Protein AF-A0A378W1B8-F1 (afdb_monomer)

Organism: Neisseria gonorrhoeae (NCBI:txid485)

Structure (mmCIF, N/CA/C/O backbone):
data_AF-A0A378W1B8-F1
#
_entry.id   AF-A0A378W1B8-F1
#
loop_
_atom_site.group_PDB
_atom_site.id
_atom_site.type_symbol
_atom_site.label_atom_id
_atom_site.label_alt_id
_atom_site.label_comp_id
_atom_site.label_asym_id
_atom_site.label_entity_id
_atom_site.label_seq_id
_atom_site.pdbx_PDB_ins_code
_atom_site.Cartn_x
_atom_site.Cartn_y
_atom_site.Cartn_z
_atom_site.occupancy
_atom_site.B_iso_or_equiv
_atom_site.auth_seq_id
_atom_site.auth_comp_id
_atom_site.auth_asym_id
_atom_site.auth_atom_id
_atom_site.pdbx_PDB_model_num
ATOM 1 N N . MET A 1 1 ? -15.858 -4.639 10.296 1.00 97.56 1 MET A N 1
ATOM 2 C CA . MET A 1 1 ? -15.132 -5.128 9.092 1.00 97.56 1 MET A CA 1
ATOM 3 C C . MET A 1 1 ? -13.713 -4.594 9.169 1.00 97.56 1 MET A C 1
ATOM 5 O O . MET A 1 1 ? -13.590 -3.442 9.552 1.00 97.56 1 MET A O 1
ATOM 9 N N . ILE A 1 2 ? -12.684 -5.382 8.844 1.00 98.50 2 ILE A N 1
ATOM 10 C CA . ILE A 1 2 ? -11.279 -4.930 8.832 1.00 98.50 2 ILE A CA 1
ATOM 11 C C . ILE A 1 2 ? -10.724 -5.091 7.413 1.00 98.50 2 ILE A C 1
ATOM 13 O O . ILE A 1 2 ? -10.961 -6.133 6.800 1.00 98.50 2 ILE A O 1
ATOM 17 N N . PHE A 1 3 ? -10.057 -4.063 6.884 1.00 98.56 3 PHE A N 1
ATOM 18 C CA . PHE A 1 3 ? -9.454 -4.065 5.545 1.00 98.56 3 PHE A CA 1
ATOM 19 C C . PHE A 1 3 ? -8.310 -3.043 5.433 1.00 98.56 3 PHE A C 1
ATOM 21 O O . PHE A 1 3 ? -8.174 -2.173 6.293 1.00 98.56 3 PHE A O 1
ATOM 28 N N . THR A 1 4 ? -7.504 -3.126 4.372 1.00 98.38 4 THR A N 1
ATOM 29 C CA . THR A 1 4 ? -6.409 -2.183 4.102 1.00 98.38 4 THR A CA 1
ATOM 30 C C . THR A 1 4 ? -6.816 -1.103 3.103 1.00 98.38 4 THR A C 1
ATOM 32 O O . THR A 1 4 ? -7.592 -1.326 2.170 1.00 98.38 4 THR A O 1
ATOM 35 N N . VAL A 1 5 ? -6.269 0.095 3.291 1.00 98.00 5 VAL A N 1
ATOM 36 C CA . VAL A 1 5 ? -6.261 1.160 2.284 1.00 98.00 5 VAL A CA 1
AT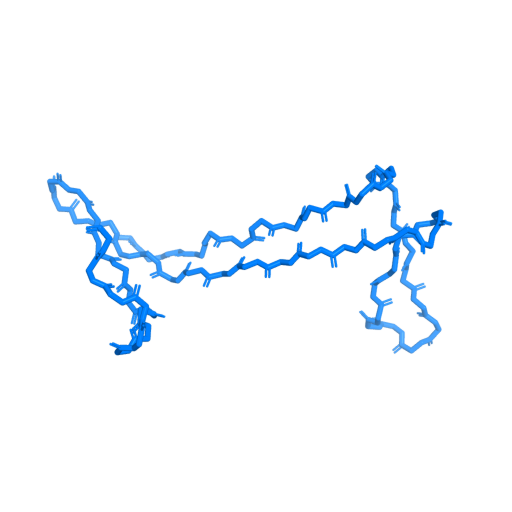OM 37 C C . VAL A 1 5 ? -4.806 1.440 1.937 1.00 98.00 5 VAL A C 1
ATOM 39 O O . VAL A 1 5 ? -4.082 2.006 2.752 1.00 98.00 5 VAL A O 1
ATOM 42 N N . GLU A 1 6 ? -4.386 1.033 0.737 1.00 98.31 6 GLU A N 1
ATOM 43 C CA . GLU A 1 6 ? -2.969 0.952 0.341 1.00 98.31 6 GLU A CA 1
ATOM 44 C C . GLU A 1 6 ? -2.659 1.588 -1.037 1.00 98.31 6 GLU A C 1
ATOM 46 O O . GLU A 1 6 ? -2.200 0.915 -1.965 1.00 98.31 6 GLU A O 1
ATOM 51 N N . PRO A 1 7 ? -2.937 2.889 -1.249 1.00 97.94 7 PRO A N 1
ATOM 52 C CA . PRO A 1 7 ? -2.776 3.511 -2.559 1.00 97.94 7 PRO A CA 1
ATOM 53 C C . PRO A 1 7 ? -1.312 3.547 -3.013 1.00 97.94 7 PRO A C 1
ATOM 55 O O . PRO A 1 7 ? -0.436 4.047 -2.309 1.00 97.94 7 PRO A O 1
ATOM 58 N N . MET A 1 8 ? -1.077 3.115 -4.251 1.00 98.12 8 MET A N 1
ATOM 59 C CA . MET A 1 8 ? 0.187 3.300 -4.967 1.00 98.12 8 MET A CA 1
ATOM 60 C C . MET A 1 8 ? 0.019 4.405 -6.013 1.00 98.12 8 MET A C 1
ATOM 62 O O . MET A 1 8 ? -0.857 4.320 -6.879 1.00 98.12 8 MET A O 1
ATOM 66 N N . ILE A 1 9 ? 0.853 5.442 -5.946 1.00 98.00 9 ILE A N 1
ATOM 67 C CA . ILE A 1 9 ? 0.795 6.605 -6.836 1.00 98.00 9 ILE A CA 1
ATOM 68 C C . ILE A 1 9 ? 2.069 6.679 -7.673 1.00 98.00 9 ILE A C 1
ATOM 70 O O . ILE A 1 9 ? 3.168 6.838 -7.142 1.00 98.00 9 ILE A O 1
ATOM 74 N N . ASN A 1 10 ? 1.903 6.628 -8.995 1.00 98.19 10 ASN A N 1
ATOM 75 C CA . ASN A 1 10 ? 2.996 6.757 -9.954 1.00 98.19 10 ASN A CA 1
ATOM 76 C C . ASN A 1 10 ? 3.127 8.211 -10.418 1.00 98.19 10 ASN A C 1
ATOM 78 O O . ASN A 1 10 ? 2.135 8.829 -10.800 1.00 98.19 10 ASN A O 1
ATOM 82 N N . GLN A 1 11 ? 4.357 8.726 -10.492 1.00 98.50 11 GLN A N 1
ATOM 83 C CA . GLN A 1 11 ? 4.641 10.030 -11.105 1.00 98.50 11 GLN A CA 1
ATOM 84 C C . GLN A 1 11 ? 4.368 10.025 -12.621 1.00 98.50 11 GLN A C 1
ATOM 86 O O . GLN A 1 11 ? 3.997 11.044 -13.199 1.00 98.50 11 GLN A O 1
ATOM 91 N N . GLY A 1 12 ? 4.590 8.874 -13.262 1.00 97.12 12 GLY A N 1
ATOM 92 C CA . GLY A 1 12 ? 4.387 8.661 -14.691 1.00 97.12 12 GLY A CA 1
ATOM 93 C C . GLY A 1 12 ? 3.057 7.972 -15.004 1.00 97.12 12 GLY A C 1
ATOM 94 O O . GLY A 1 12 ? 1.978 8.397 -14.600 1.00 97.12 12 GLY A O 1
ATOM 95 N N . LYS A 1 13 ? 3.120 6.888 -15.778 1.00 96.44 13 LYS A N 1
ATOM 96 C CA . LYS A 1 13 ? 1.956 6.132 -16.257 1.00 96.44 13 LYS A CA 1
ATOM 97 C C . LYS A 1 13 ? 1.587 4.994 -15.299 1.00 96.44 13 LYS A C 1
ATOM 99 O O . LYS A 1 13 ? 2.418 4.434 -14.593 1.00 96.44 13 LYS A O 1
ATOM 104 N N . ARG A 1 14 ? 0.330 4.544 -15.367 1.00 96.94 14 ARG A N 1
ATOM 105 C CA . ARG A 1 14 ? -0.187 3.408 -14.571 1.00 96.94 14 ARG A CA 1
ATOM 106 C C . ARG A 1 14 ? 0.361 2.022 -14.949 1.00 96.94 14 ARG A C 1
ATOM 108 O O . ARG A 1 14 ? 0.035 1.044 -14.294 1.00 96.94 14 ARG A O 1
ATOM 115 N N . HIS A 1 15 ? 1.086 1.888 -16.062 1.00 98.06 15 HIS A N 1
ATOM 116 C CA . HIS A 1 15 ? 1.483 0.573 -16.578 1.00 98.06 15 HIS A CA 1
ATOM 117 C C . HIS A 1 15 ? 2.676 0.013 -15.799 1.00 98.06 15 HIS A C 1
ATOM 119 O O . HIS A 1 15 ? 3.662 0.721 -15.608 1.00 98.06 15 HIS A O 1
ATOM 125 N N . LEU A 1 16 ? 2.623 -1.273 -15.446 1.00 98.06 16 LEU A N 1
ATOM 126 C CA . LEU A 1 16 ? 3.611 -1.940 -14.589 1.00 98.06 16 LEU A CA 1
ATOM 127 C C . LEU A 1 16 ? 4.279 -3.140 -15.280 1.00 98.06 16 LEU A C 1
ATOM 129 O O . LEU A 1 16 ? 3.766 -3.670 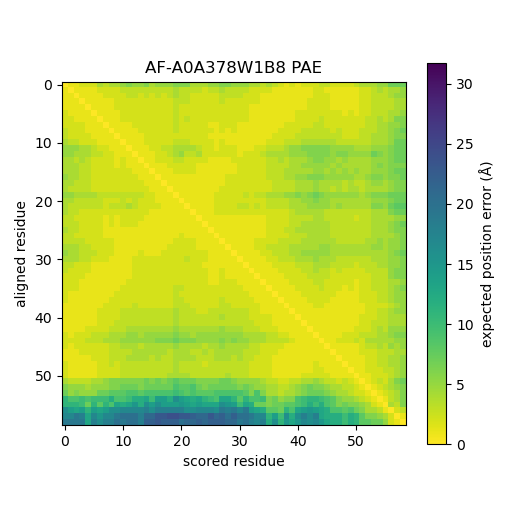-16.272 1.00 98.06 16 LEU A O 1
ATOM 133 N N . ARG A 1 17 ? 5.426 -3.575 -14.752 1.00 97.88 17 ARG A N 1
ATOM 134 C CA . ARG A 1 17 ? 6.122 -4.817 -15.115 1.00 97.88 17 ARG A CA 1
ATOM 135 C C . ARG A 1 17 ? 6.615 -5.521 -13.850 1.00 97.88 17 ARG A C 1
ATOM 137 O O . ARG A 1 17 ? 7.189 -4.870 -12.986 1.00 97.88 17 ARG A O 1
ATOM 144 N N . ILE A 1 18 ? 6.452 -6.842 -13.806 1.00 98.44 18 ILE A N 1
ATOM 145 C CA . ILE A 1 18 ? 7.082 -7.718 -12.809 1.00 98.44 18 ILE A CA 1
ATOM 146 C C . ILE A 1 18 ? 8.479 -8.095 -13.326 1.00 98.44 18 ILE A C 1
ATOM 148 O O . ILE A 1 18 ? 8.637 -8.421 -14.512 1.00 98.44 18 ILE A O 1
ATOM 152 N N . LEU A 1 19 ? 9.503 -7.968 -12.483 1.00 98.25 19 LEU A N 1
ATOM 153 C CA . LEU A 1 19 ? 10.882 -8.320 -12.824 1.00 98.25 19 LEU A CA 1
ATOM 154 C C . LEU A 1 19 ? 11.102 -9.840 -12.815 1.00 98.25 19 LEU A C 1
ATOM 156 O O . LEU A 1 19 ? 10.227 -10.624 -12.459 1.00 98.25 19 LEU A O 1
ATOM 160 N N . ASN A 1 20 ? 12.292 -10.264 -13.242 1.00 98.44 20 ASN A N 1
ATOM 161 C CA . ASN A 1 20 ? 12.630 -11.685 -13.373 1.00 98.44 20 ASN A CA 1
ATOM 162 C C . ASN A 1 20 ? 12.714 -12.418 -12.023 1.00 98.44 20 ASN A C 1
ATOM 164 O O . ASN A 1 20 ? 12.730 -13.644 -12.013 1.00 98.44 20 ASN A O 1
ATOM 168 N N . ASP A 1 21 ? 12.770 -11.686 -10.907 1.00 98.31 21 ASP A N 1
ATOM 169 C CA . ASP A 1 21 ? 12.668 -12.255 -9.560 1.00 98.31 21 ASP A CA 1
ATOM 170 C C . ASP A 1 21 ? 11.246 -12.737 -9.213 1.00 98.31 21 ASP A C 1
ATOM 172 O O . ASP A 1 21 ? 11.073 -13.451 -8.231 1.00 98.31 21 ASP A O 1
ATOM 176 N N . GLY A 1 22 ? 10.237 -12.383 -10.019 1.00 98.00 22 GLY A N 1
ATOM 177 C CA . GLY A 1 22 ? 8.841 -12.769 -9.815 1.00 98.00 22 GLY A CA 1
ATOM 178 C C . GLY A 1 22 ? 8.093 -11.945 -8.763 1.00 98.00 22 GLY A C 1
ATOM 179 O O . GLY A 1 22 ? 6.916 -12.212 -8.537 1.00 98.00 22 GLY A O 1
ATOM 180 N N . TRP A 1 23 ? 8.734 -10.939 -8.161 1.00 98.31 23 TRP A N 1
ATOM 181 C CA . TRP A 1 23 ? 8.193 -10.168 -7.036 1.00 98.31 23 TRP A CA 1
ATOM 182 C C . TRP A 1 23 ? 8.229 -8.667 -7.269 1.00 98.31 23 TRP A C 1
ATOM 184 O O . TRP A 1 23 ? 7.246 -7.971 -7.024 1.00 98.31 23 TRP A O 1
ATOM 194 N N . THR A 1 24 ? 9.356 -8.148 -7.744 1.00 98.25 24 THR A N 1
ATOM 195 C CA . THR A 1 24 ? 9.563 -6.709 -7.833 1.00 98.25 24 THR A CA 1
ATOM 196 C C . THR A 1 24 ? 8.694 -6.130 -8.940 1.00 98.25 24 THR A C 1
ATOM 198 O O . THR A 1 24 ? 8.851 -6.469 -10.118 1.00 98.25 24 THR A O 1
ATOM 201 N N . VAL A 1 25 ? 7.790 -5.224 -8.571 1.00 98.25 25 VAL A N 1
ATOM 202 C CA . VAL A 1 25 ? 6.936 -4.494 -9.510 1.00 98.25 25 VAL A CA 1
ATOM 203 C C . VAL A 1 25 ? 7.524 -3.110 -9.752 1.00 98.25 25 VAL A C 1
ATOM 205 O O . VAL A 1 25 ? 7.744 -2.343 -8.820 1.00 98.25 25 VAL A O 1
ATOM 208 N N . VAL A 1 26 ? 7.763 -2.774 -11.019 1.00 98.19 26 VAL A N 1
ATOM 209 C CA . VAL A 1 26 ? 8.244 -1.449 -11.435 1.00 98.19 26 VAL A CA 1
ATOM 210 C C . VAL A 1 26 ? 7.280 -0.808 -12.425 1.00 98.19 26 VAL A C 1
ATO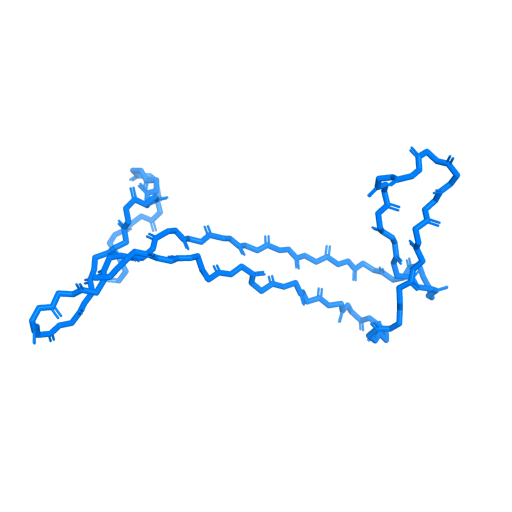M 212 O O . VAL A 1 26 ? 6.602 -1.495 -13.196 1.00 98.19 26 VAL A O 1
ATOM 215 N N . THR A 1 27 ? 7.247 0.523 -12.462 1.00 98.50 27 THR A N 1
ATOM 216 C CA . THR A 1 27 ? 6.576 1.267 -13.534 1.00 98.50 27 THR A CA 1
ATOM 217 C C . THR A 1 27 ? 7.253 0.961 -14.872 1.00 98.50 27 THR A C 1
ATOM 219 O O . THR A 1 27 ? 8.482 0.901 -14.979 1.00 98.50 27 THR A O 1
ATOM 222 N N . LYS A 1 28 ? 6.469 0.749 -15.939 1.00 98.00 28 LYS A N 1
ATOM 223 C CA . LYS A 1 28 ? 7.034 0.453 -17.271 1.00 98.00 28 LYS A CA 1
ATOM 224 C C . LYS A 1 28 ? 7.887 1.603 -17.806 1.00 98.00 28 LYS A C 1
ATOM 226 O O . LYS A 1 28 ? 8.810 1.351 -18.575 1.00 98.00 28 LYS A O 1
ATOM 231 N N . ASP A 1 29 ? 7.571 2.836 -17.418 1.00 98.00 29 ASP A N 1
ATOM 232 C CA . ASP A 1 29 ? 8.323 4.037 -17.789 1.00 98.00 29 ASP A CA 1
ATOM 233 C C . ASP A 1 29 ? 9.453 4.387 -16.807 1.00 98.00 29 ASP A C 1
ATOM 235 O O . ASP A 1 29 ? 10.155 5.368 -17.030 1.00 98.00 29 ASP A O 1
ATOM 239 N N . ARG A 1 30 ? 9.659 3.574 -15.758 1.00 97.50 30 ARG A N 1
ATO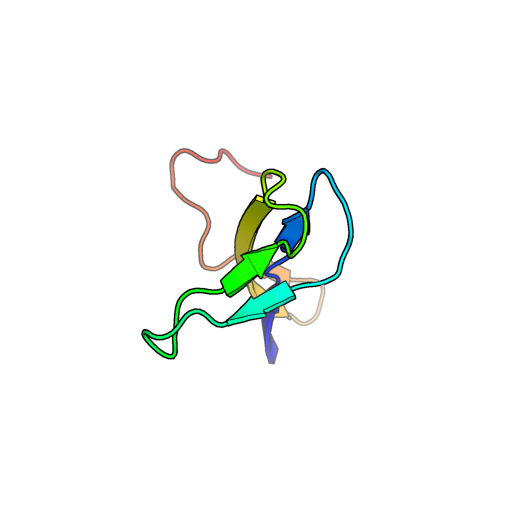M 240 C CA . ARG 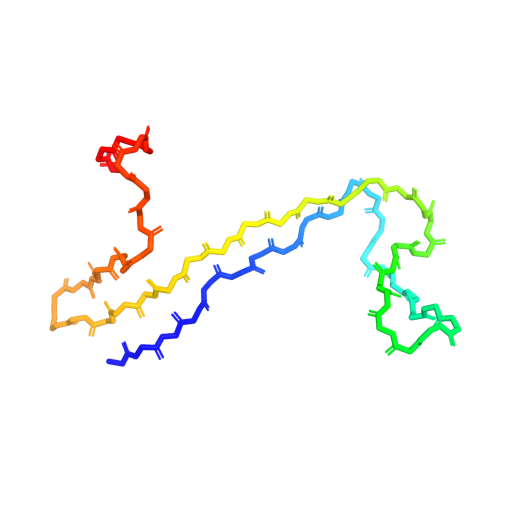A 1 30 ? 10.688 3.743 -14.720 1.00 97.50 30 ARG A CA 1
ATOM 241 C C . ARG A 1 30 ? 10.596 5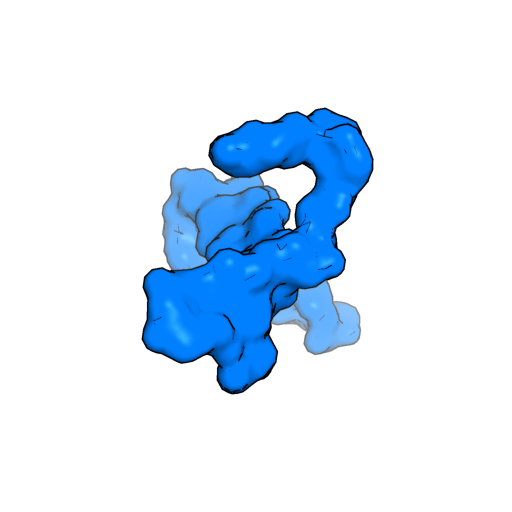.050 -13.924 1.00 97.50 30 ARG A C 1
ATOM 243 O O . ARG A 1 30 ? 11.560 5.417 -13.255 1.00 97.50 30 ARG A O 1
ATOM 250 N N . SER A 1 31 ? 9.457 5.739 -13.977 1.00 98.38 31 SER A N 1
ATOM 251 C CA . SER A 1 31 ? 9.196 6.900 -13.122 1.00 98.38 31 SER A CA 1
ATOM 252 C C . SER A 1 31 ? 9.003 6.473 -11.666 1.00 98.38 31 SER A C 1
ATOM 254 O O . SER A 1 31 ? 8.671 5.315 -11.393 1.00 98.38 31 SER A O 1
ATOM 256 N N . LEU A 1 32 ? 9.175 7.414 -10.735 1.00 98.38 32 LEU A N 1
ATOM 257 C CA . LEU A 1 32 ? 9.006 7.162 -9.305 1.00 98.38 32 LEU A CA 1
ATOM 258 C C . LEU A 1 32 ? 7.573 6.721 -8.967 1.00 98.38 32 LEU A C 1
ATOM 260 O O . LEU A 1 32 ? 6.605 7.127 -9.619 1.00 98.38 32 LEU A O 1
ATOM 264 N N . SER A 1 33 ? 7.464 5.915 -7.915 1.00 98.31 33 SER A N 1
ATOM 265 C CA . SER A 1 33 ? 6.208 5.504 -7.291 1.00 98.31 33 SER A CA 1
ATOM 266 C C . SER A 1 33 ? 6.329 5.658 -5.780 1.00 98.31 33 SER A C 1
ATOM 268 O O . SER A 1 33 ? 7.410 5.455 -5.226 1.00 98.31 33 SER A O 1
ATOM 270 N N . ALA A 1 34 ? 5.227 6.000 -5.124 1.00 98.19 34 ALA A N 1
ATOM 271 C CA . ALA A 1 34 ? 5.118 6.039 -3.672 1.00 98.19 34 ALA A CA 1
ATOM 272 C C . ALA A 1 34 ? 3.866 5.282 -3.218 1.00 98.19 34 ALA A C 1
ATOM 274 O O . ALA A 1 34 ? 2.881 5.212 -3.955 1.00 98.19 34 ALA A O 1
ATOM 275 N N . GLN A 1 35 ? 3.916 4.719 -2.014 1.00 98.00 35 GLN A N 1
ATOM 276 C CA . GLN A 1 35 ? 2.816 3.980 -1.404 1.00 98.00 35 GLN A CA 1
ATOM 277 C C . GLN A 1 35 ? 2.712 4.345 0.074 1.00 98.00 35 GLN A C 1
ATOM 279 O O . GLN A 1 35 ? 3.722 4.586 0.737 1.00 98.00 35 GLN A O 1
ATOM 284 N N . TRP A 1 36 ? 1.483 4.344 0.574 1.00 96.69 36 TRP A N 1
ATOM 285 C CA . TRP A 1 36 ? 1.160 4.346 1.997 1.00 96.69 36 TRP A CA 1
ATOM 286 C C . TRP A 1 36 ? 0.112 3.276 2.249 1.00 96.69 36 TRP A C 1
ATOM 288 O O . TRP A 1 36 ? -0.607 2.908 1.324 1.00 96.69 36 TRP A O 1
ATOM 298 N N . GLU A 1 37 ? 0.015 2.804 3.485 1.00 97.12 37 GLU A N 1
ATOM 299 C CA . GLU A 1 37 ? -0.941 1.773 3.866 1.00 97.12 37 GLU A CA 1
ATOM 300 C C . GLU A 1 37 ? -1.426 1.974 5.300 1.00 97.12 37 GLU A C 1
ATOM 302 O O . GLU A 1 37 ? -0.634 2.241 6.206 1.00 97.12 37 GLU A O 1
ATOM 307 N N . HIS A 1 38 ? -2.734 1.810 5.496 1.00 96.94 38 HIS A N 1
ATOM 308 C CA . HIS A 1 38 ? -3.345 1.683 6.812 1.00 96.94 38 HIS A CA 1
ATOM 309 C C . HIS A 1 38 ? -4.315 0.508 6.868 1.00 96.94 38 HIS A C 1
ATOM 311 O O . HIS A 1 38 ? -5.071 0.273 5.925 1.00 96.94 38 HIS A O 1
ATOM 317 N N . GLU A 1 39 ? -4.337 -0.171 8.014 1.00 98.19 39 GLU A N 1
ATOM 318 C CA . GLU A 1 39 ? -5.376 -1.138 8.356 1.00 98.19 39 GLU A CA 1
ATOM 319 C C . GLU A 1 39 ? -6.515 -0.408 9.075 1.00 98.19 39 GLU A C 1
ATOM 321 O O . GLU A 1 39 ? -6.300 0.318 10.053 1.00 98.19 39 GLU A O 1
ATOM 326 N N . VAL A 1 40 ? -7.729 -0.575 8.556 1.00 98.06 40 VAL A N 1
ATOM 327 C CA . VAL A 1 40 ? -8.919 0.166 8.963 1.00 98.06 40 VAL A CA 1
ATOM 328 C C . VAL A 1 40 ? -9.968 -0.799 9.496 1.00 98.06 40 VAL A C 1
ATOM 330 O O . VAL A 1 40 ? -10.415 -1.709 8.794 1.00 98.06 40 VAL A O 1
ATOM 333 N N . LEU A 1 41 ? -10.418 -0.555 10.726 1.00 98.38 41 LEU A N 1
ATOM 334 C CA . LEU A 1 41 ? -11.595 -1.187 11.311 1.00 98.38 41 LEU A CA 1
ATOM 335 C C . LEU A 1 41 ? -12.817 -0.288 11.092 1.00 98.38 41 LEU A C 1
ATOM 337 O O . LEU A 1 41 ? -12.873 0.818 11.614 1.00 98.38 41 LEU A O 1
ATOM 341 N N . VAL A 1 42 ? -13.828 -0.773 10.371 1.00 98.38 42 VAL A N 1
ATOM 342 C CA . VAL A 1 42 ? -15.155 -0.133 10.291 1.00 98.38 42 VAL A CA 1
ATOM 343 C C . VAL A 1 42 ? -15.930 -0.409 11.576 1.00 98.38 42 VAL A C 1
ATOM 345 O O . VAL A 1 42 ? -16.132 -1.580 11.925 1.00 98.38 42 VAL A O 1
ATOM 348 N N . THR A 1 43 ? -16.393 0.656 12.226 1.00 98.19 43 THR A N 1
ATOM 349 C CA . THR A 1 43 ? -17.222 0.637 13.440 1.00 98.19 43 THR A CA 1
ATOM 350 C C . THR A 1 43 ? -18.676 0.994 13.108 1.00 98.19 43 THR A C 1
ATOM 352 O O . THR A 1 43 ? -19.010 1.266 11.957 1.00 98.19 43 THR A O 1
ATOM 355 N N . GLU A 1 44 ? -19.571 0.992 14.099 1.00 98.38 44 GLU A N 1
ATOM 356 C CA . GLU A 1 44 ? -20.990 1.324 13.882 1.00 98.38 44 GLU A CA 1
ATOM 357 C C . GLU A 1 44 ? -21.212 2.759 13.373 1.00 98.38 44 GLU A C 1
ATOM 359 O O . GLU A 1 44 ? -22.178 3.020 12.660 1.00 98.38 44 GLU A O 1
ATOM 364 N N . THR A 1 45 ? -20.323 3.689 13.728 1.00 97.94 45 THR A N 1
ATOM 365 C CA . THR A 1 45 ? -20.478 5.128 13.455 1.00 97.94 45 THR A CA 1
ATOM 366 C C . THR A 1 45 ? -19.333 5.728 12.637 1.00 97.94 45 THR A C 1
ATOM 368 O O . THR A 1 45 ? -19.370 6.918 12.325 1.00 97.94 45 THR A O 1
ATOM 371 N N . GLY A 1 46 ? -18.318 4.939 12.272 1.00 97.00 46 GLY A N 1
ATOM 372 C CA . GLY A 1 46 ? -17.145 5.435 11.558 1.00 97.00 46 GLY A CA 1
ATOM 373 C C . GLY A 1 46 ? -16.063 4.376 11.376 1.00 97.00 46 GLY A C 1
ATOM 374 O O . GLY A 1 46 ? -16.334 3.263 10.922 1.00 97.00 46 GLY A O 1
ATOM 375 N N . TYR A 1 47 ? -14.821 4.740 11.696 1.00 97.19 47 TYR A N 1
ATOM 376 C CA . TYR A 1 47 ? -13.670 3.856 11.560 1.00 97.19 47 TYR A CA 1
ATOM 3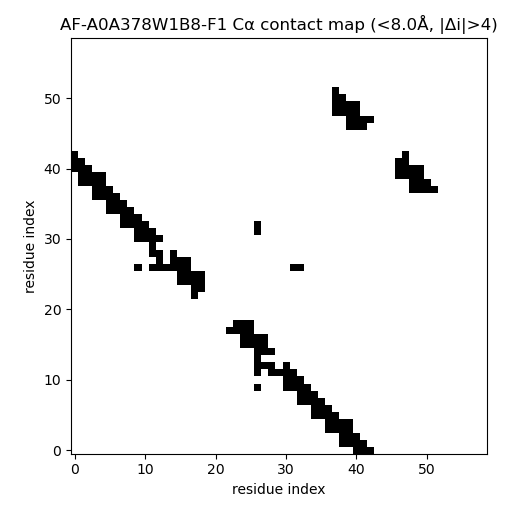77 C C . TYR A 1 47 ? -12.597 4.113 12.624 1.00 97.19 47 TYR A C 1
ATOM 379 O O . TYR A 1 47 ? -12.542 5.185 13.225 1.00 97.19 47 TYR A O 1
ATOM 387 N N . GLU A 1 48 ? -11.724 3.129 12.809 1.00 95.94 48 GLU A N 1
ATOM 388 C CA . GLU A 1 48 ? -10.489 3.215 13.586 1.00 95.94 48 GLU A CA 1
ATOM 389 C C . GLU A 1 48 ? -9.300 2.840 12.691 1.00 95.94 48 GLU A C 1
ATOM 391 O O . GLU A 1 48 ? -9.379 1.883 11.917 1.00 95.94 48 GLU A O 1
ATOM 396 N N . ILE A 1 49 ? -8.206 3.601 12.779 1.00 95.19 49 ILE A N 1
ATOM 397 C CA . ILE A 1 49 ? -6.948 3.279 12.096 1.00 95.19 49 ILE A CA 1
ATOM 398 C C . ILE A 1 49 ? -6.066 2.508 13.078 1.00 95.19 49 ILE A C 1
ATOM 400 O O . ILE A 1 49 ? -5.577 3.079 14.053 1.00 95.19 49 ILE A O 1
ATOM 404 N N . LEU A 1 50 ? -5.834 1.226 12.804 1.00 95.88 50 LEU A N 1
ATOM 405 C CA . LEU A 1 50 ? -5.136 0.320 13.724 1.00 95.88 50 LEU A CA 1
ATOM 406 C C . LEU A 1 50 ? -3.606 0.451 13.663 1.00 95.88 50 LEU A C 1
ATOM 408 O O . LEU A 1 50 ? -2.903 -0.014 14.557 1.00 95.88 50 LEU A O 1
ATOM 412 N N . THR A 1 51 ? -3.078 1.097 12.619 1.00 95.06 51 THR A N 1
ATOM 413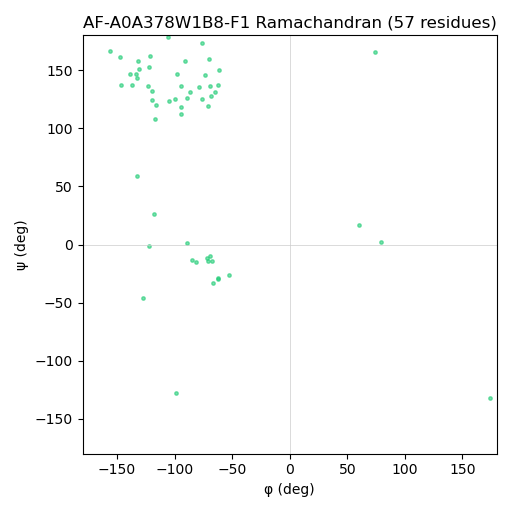 C CA . THR A 1 51 ? -1.635 1.167 12.327 1.00 95.06 51 THR A CA 1
ATOM 414 C C . THR A 1 51 ? -1.065 2.589 12.352 1.00 95.06 51 THR A C 1
ATOM 416 O O . THR A 1 51 ? -0.063 2.879 11.696 1.00 95.06 51 THR A O 1
ATOM 419 N N . VAL A 1 52 ? -1.678 3.509 13.105 1.00 91.94 52 VAL A N 1
ATOM 420 C CA . VAL A 1 52 ? -1.111 4.855 13.309 1.00 91.94 52 VAL A CA 1
ATOM 421 C C . VAL A 1 52 ? 0.156 4.758 14.160 1.00 91.94 52 VAL A C 1
ATOM 423 O O . VAL A 1 52 ? 0.144 4.190 15.252 1.00 91.94 52 VAL A O 1
ATOM 426 N N . SER A 1 53 ? 1.258 5.342 13.687 1.00 88.88 53 SER A N 1
ATOM 427 C CA . SER A 1 53 ? 2.477 5.459 14.491 1.00 88.88 53 SER A CA 1
ATOM 428 C C . SER A 1 53 ? 2.301 6.529 15.574 1.00 88.88 53 SER A C 1
ATOM 430 O O . SER A 1 53 ? 1.711 7.576 15.298 1.00 88.88 53 SER A O 1
ATOM 432 N N . PRO A 1 54 ? 2.893 6.362 16.773 1.00 86.06 54 PRO A N 1
ATOM 433 C CA . PRO A 1 54 ? 2.906 7.410 17.796 1.00 86.06 54 PRO A CA 1
ATOM 434 C C . PRO A 1 54 ? 3.427 8.771 17.300 1.00 86.06 54 PRO A C 1
ATOM 436 O O . PRO A 1 54 ? 3.055 9.807 17.845 1.00 86.06 54 PRO A O 1
ATOM 439 N N . ALA A 1 55 ? 4.273 8.782 16.264 1.00 85.69 55 ALA A N 1
ATOM 440 C CA . ALA A 1 55 ? 4.850 9.995 15.685 1.00 85.69 55 ALA A CA 1
ATOM 441 C C . ALA A 1 55 ? 3.960 10.691 14.635 1.00 85.69 55 ALA A C 1
ATOM 443 O O . ALA A 1 55 ? 4.240 11.833 14.279 1.00 85.69 55 ALA A O 1
ATOM 444 N N . THR A 1 56 ? 2.908 10.038 14.130 1.00 78.75 56 THR A N 1
ATOM 445 C CA . THR A 1 56 ? 2.063 10.562 13.038 1.00 78.75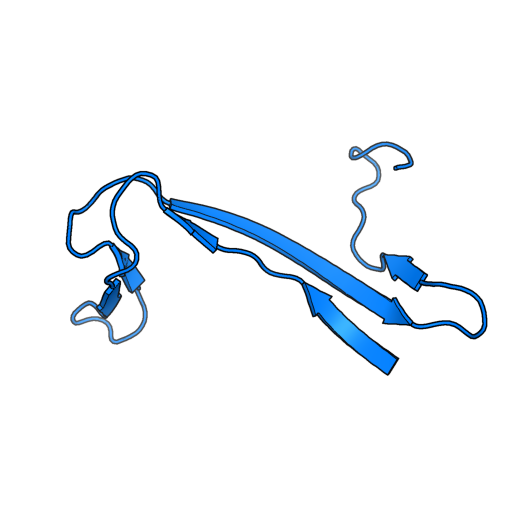 56 THR A CA 1
ATOM 446 C C . THR A 1 56 ? 1.188 11.749 13.475 1.00 78.75 56 THR A C 1
ATOM 448 O O . THR A 1 56 ? 0.685 12.484 12.630 1.00 78.75 56 THR A O 1
ATOM 451 N N . GLY A 1 57 ? 1.050 11.990 14.785 1.00 68.69 57 GLY A N 1
ATOM 452 C CA . GLY A 1 57 ? 0.057 12.919 15.331 1.00 68.69 57 GLY A CA 1
ATOM 453 C C . GLY A 1 57 ? -1.355 12.324 15.272 1.00 68.69 57 GLY A C 1
ATOM 454 O O . GLY A 1 57 ? -1.582 11.305 14.619 1.00 68.69 57 GLY A O 1
ATOM 455 N N . LYS A 1 58 ? -2.314 12.923 15.993 1.00 59.41 58 LYS A N 1
ATOM 456 C CA . LYS A 1 58 ? -3.726 12.588 15.755 1.00 59.41 58 LYS A CA 1
ATOM 457 C C . LYS A 1 58 ? -4.111 13.145 14.376 1.00 59.41 58 LYS A C 1
ATOM 459 O O . LYS A 1 58 ? -3.700 14.274 14.099 1.00 59.41 58 LYS A O 1
ATOM 464 N N . PRO A 1 59 ? -4.833 12.377 13.545 1.00 57.88 59 PRO A N 1
ATOM 465 C CA . PRO A 1 59 ? -5.366 12.890 12.288 1.00 57.88 59 PRO A CA 1
ATOM 466 C C . PRO A 1 59 ? -6.255 14.121 12.504 1.00 57.88 59 PRO A C 1
ATOM 468 O O . PRO A 1 59 ? -6.860 14.238 13.599 1.00 57.88 59 PRO A O 1
#

InterPro domains:
  IPR036005 Creatinase/aminopeptidase-like [G3DSA:3.90.230.10] (1-58)
  IPR036005 Creatinase/aminopeptidase-like [SSF55920] (1-54)

Foldseek 3Di:
DKDKDKDKDFPDDPAWDDDPVRPDIAHPVRGDIDIDMWIWDQDPVGIDTPDDDPPNPDD

Solvent-accessible surface area (backbone atoms only — not comparable to full-atom values): 3884 Å² total; per-residue (Å²): 93,76,50,75,54,64,62,73,50,54,79,58,65,93,52,68,43,72,43,97,86,73,68,54,73,40,43,70,85,68,46,60,70,51,72,54,72,41,42,36,37,51,52,100,90,53,71,45,71,79,64,72,53,91,85,71,59,84,130

Secondary structure (DSSP, 8-state):
-EEEE--EEESS-S-EEE-TTSS-EEETT---EEE--EEEEE-SSSEEETT--TTS---

Mean predicted aligned error: 3.49 Å

pLDDT: mean 94.98, std 8.48, range [57.88, 98.56]

Sequence (59 aa):
MIFTVEPMINQGKRHLRILNDGWTVVTKDRSLSAQWEHEVLVTETGYEILTVSPATGKP

Radius of gyration: 15.7 Å; Cα contacts (8 Å, |Δi|>4): 88; chains: 1; bounding box: 34×26×36 Å

Nearest PDB structures (foldseek):
  8kho-assembly1_A  TM=9.499E-01  e=4.144E-04  Homo sapiens
  9f1d-assembly1_EA  TM=9.413E-01  e=1.052E-03  Homo sapiens
  8bqx-assembly1_x  TM=9.287E-01  e=1.776E-03  Saccharomyces cerevisiae
  5yr6-assembly1_A  TM=9.304E-01  e=2.829E-03  Homo sapiens
  4fuk-assembly1_B  TM=9.188E-01  e=6.390E-03  Trypanosoma brucei brucei TREU927